Protein AF-A0A956C7C3-F1 (afdb_monomer)

Radius of gyration: 13.39 Å; Cα contacts (8 Å, |Δi|>4): 106; chains: 1; bounding box: 46×30×23 Å

Nearest PDB structures (foldseek):
  8a8o-assembly1_C  TM=7.077E-01  e=3.945E-01  Methanothermococcus thermolithotrophicus DSM 2095
  8dml-assembly2_C  TM=4.634E-01  e=9.362E-02  Vibrio parahaemolyticus
  2db2-assembly1_A  TM=2.349E-01  e=1.734E-01  Homo sapiens
  5nop-assembly1_A  TM=4.240E-01  e=1.102E+00  Mojiang virus
  4bwg-assembly2_I  TM=4.998E-01  e=8.030E+00  Escherichia coli 98NK2

pLDDT: mean 85.36, std 17.66, range [39.16, 97.62]

Mean predicted aligned error: 7.02 Å

Solvent-accessible surface area (backbone atoms only — not comparable to full-atom values): 4733 Å² total; per-residue (Å²): 130,84,78,78,54,64,55,58,46,25,41,56,24,18,61,54,39,40,80,75,60,29,52,50,44,41,43,76,56,97,88,45,33,32,36,38,36,32,44,86,87,73,48,75,48,77,46,77,65,80,80,81,70,87,48,45,68,62,48,41,51,53,52,28,51,74,68,71,56,56,76,97,80,74,80,79,77,127

Foldseek 3Di:
DPLPDVQVLLQLLQVVVVVVQKHWHWDDDPNWIWIWIAHPVRDIDIDTDDSPDRHSVVVNQVVCVVVVNHPPDDPPDD

Structure (mmCIF, N/CA/C/O backbone):
data_AF-A0A956C7C3-F1
#
_entry.id   AF-A0A956C7C3-F1
#
loop_
_atom_site.group_PDB
_atom_site.id
_atom_site.type_symbol
_atom_site.label_atom_id
_atom_site.label_alt_id
_atom_site.label_comp_id
_atom_site.label_asym_id
_atom_site.label_entity_id
_atom_site.label_seq_id
_atom_site.pdbx_PDB_ins_code
_atom_site.Cartn_x
_atom_site.Cartn_y
_atom_site.Cartn_z
_atom_site.occupancy
_atom_site.B_iso_or_equiv
_atom_site.auth_seq_id
_atom_site.auth_comp_id
_atom_site.auth_asym_id
_atom_site.aut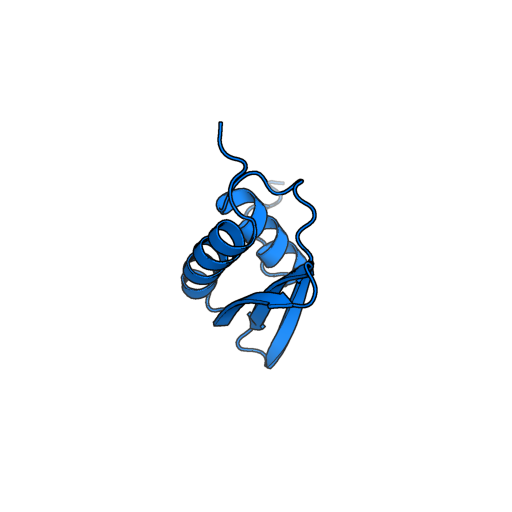h_atom_id
_atom_site.pdbx_PDB_model_num
ATOM 1 N N . MET A 1 1 ? -19.204 14.595 -3.688 1.00 39.16 1 MET A N 1
ATOM 2 C CA . MET A 1 1 ? -18.260 13.641 -4.304 1.00 39.16 1 MET A CA 1
ATOM 3 C C . MET A 1 1 ? -18.177 12.449 -3.373 1.00 39.16 1 MET A C 1
ATOM 5 O O . MET A 1 1 ? -17.973 12.662 -2.185 1.00 39.16 1 MET A O 1
ATOM 9 N N . SER A 1 2 ? -18.475 11.249 -3.873 1.00 45.22 2 SER A N 1
ATOM 10 C CA . SER A 1 2 ? -18.379 10.001 -3.107 1.00 45.22 2 SER A CA 1
ATOM 11 C C . SER A 1 2 ? -16.969 9.896 -2.539 1.00 45.22 2 SER A C 1
ATOM 13 O O . SER A 1 2 ? -16.020 9.975 -3.313 1.00 45.22 2 SER A O 1
ATOM 15 N N . GLY A 1 3 ? -16.819 9.775 -1.217 1.00 52.16 3 GLY A N 1
ATOM 16 C CA . GLY A 1 3 ? -15.518 9.449 -0.637 1.00 52.16 3 GLY A CA 1
ATOM 17 C C . GLY A 1 3 ? -15.010 8.179 -1.315 1.00 52.16 3 GLY A C 1
ATOM 18 O O . GLY A 1 3 ? -15.760 7.206 -1.396 1.00 52.16 3 GLY A O 1
ATOM 19 N N . ASN A 1 4 ? -13.806 8.213 -1.888 1.00 62.47 4 ASN A N 1
ATOM 20 C CA . ASN A 1 4 ? -13.217 7.027 -2.498 1.00 62.47 4 ASN A CA 1
ATOM 21 C C . ASN A 1 4 ? -13.175 5.930 -1.431 1.00 62.4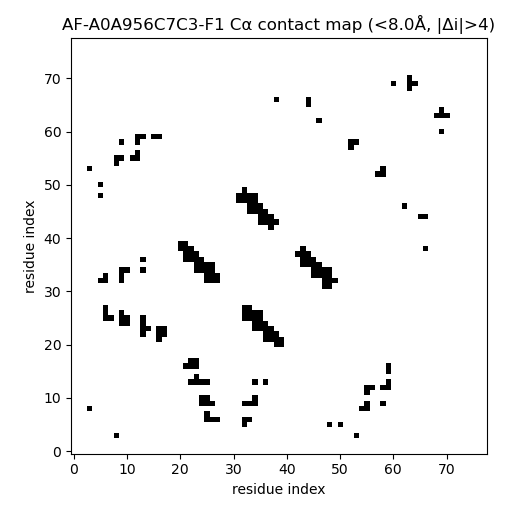7 4 ASN A C 1
ATOM 23 O O . ASN A 1 4 ? -12.640 6.149 -0.341 1.00 62.47 4 ASN A O 1
ATOM 27 N N . ASP A 1 5 ? -13.787 4.779 -1.708 1.00 87.44 5 ASP A N 1
ATOM 28 C CA . ASP A 1 5 ? -13.746 3.657 -0.779 1.00 87.44 5 ASP A CA 1
ATOM 29 C C . ASP A 1 5 ? -12.273 3.268 -0.590 1.00 87.44 5 ASP A C 1
ATOM 31 O O . ASP A 1 5 ? -11.594 2.893 -1.545 1.00 87.44 5 ASP A O 1
ATOM 35 N N . LEU A 1 6 ? -11.765 3.366 0.644 1.00 92.00 6 LEU A N 1
ATOM 36 C CA . LEU A 1 6 ? -10.363 3.073 0.957 1.00 92.00 6 LEU A CA 1
ATOM 37 C C . LEU A 1 6 ? -9.933 1.675 0.509 1.00 92.00 6 LEU A C 1
ATOM 39 O O . LEU A 1 6 ? -8.750 1.453 0.269 1.00 92.00 6 LEU A O 1
ATOM 43 N N . LEU A 1 7 ? -10.869 0.726 0.410 1.00 93.88 7 LEU A N 1
ATOM 44 C CA . LEU A 1 7 ? -10.573 -0.615 -0.078 1.00 93.88 7 LEU A CA 1
ATOM 45 C C . LEU A 1 7 ? -10.321 -0.622 -1.589 1.00 93.88 7 LEU A C 1
ATOM 47 O O . LEU A 1 7 ? -9.424 -1.329 -2.039 1.00 93.88 7 LEU A O 1
ATOM 51 N N . VAL A 1 8 ? -11.065 0.186 -2.351 1.00 94.12 8 VAL A N 1
ATOM 52 C CA . VAL A 1 8 ? -10.828 0.384 -3.789 1.00 94.12 8 VAL A CA 1
ATOM 53 C C . VAL A 1 8 ? -9.469 1.044 -3.988 1.00 94.12 8 VAL A C 1
ATOM 55 O O . VAL A 1 8 ? -8.642 0.509 -4.719 1.00 94.12 8 VAL A O 1
ATOM 58 N N . LEU A 1 9 ? -9.189 2.115 -3.239 1.00 94.50 9 LEU A N 1
ATOM 59 C CA . LEU A 1 9 ? -7.897 2.802 -3.280 1.00 94.50 9 LEU A CA 1
ATOM 60 C C . LEU A 1 9 ? -6.726 1.850 -2.972 1.00 94.50 9 LEU A C 1
ATOM 62 O O . LEU A 1 9 ? -5.710 1.861 -3.663 1.00 94.50 9 LEU A O 1
ATOM 66 N N . ALA A 1 10 ? -6.873 0.999 -1.951 1.00 95.88 10 ALA A N 1
ATOM 67 C CA . ALA A 1 10 ? -5.866 0.002 -1.595 1.00 95.88 10 ALA A CA 1
ATOM 68 C C . ALA A 1 10 ? -5.691 -1.076 -2.677 1.00 95.88 10 ALA A C 1
ATOM 70 O O . ALA A 1 10 ? -4.573 -1.532 -2.900 1.00 95.88 10 ALA A O 1
ATOM 71 N N . GLY A 1 11 ? -6.773 -1.487 -3.345 1.00 96.62 11 GLY A N 1
ATOM 72 C CA . GLY A 1 11 ? -6.725 -2.440 -4.455 1.00 96.62 11 GLY A CA 1
ATOM 73 C C . GLY A 1 11 ? -6.019 -1.873 -5.687 1.00 96.62 11 GLY A C 1
ATOM 74 O O . GLY A 1 11 ? -5.159 -2.536 -6.261 1.00 96.62 11 GLY A O 1
ATOM 75 N N . GLU A 1 12 ? -6.321 -0.629 -6.054 1.00 96.50 12 GLU A N 1
ATOM 76 C CA . GLU A 1 12 ? -5.655 0.062 -7.163 1.00 96.50 12 GLU A CA 1
ATOM 77 C C . GLU A 1 12 ? -4.162 0.271 -6.876 1.00 96.50 12 GLU A C 1
ATOM 79 O O . GLU A 1 12 ? -3.317 -0.045 -7.712 1.00 96.50 12 GLU A O 1
ATOM 84 N N . ALA A 1 13 ? -3.811 0.710 -5.663 1.00 96.75 13 ALA A N 1
ATOM 85 C CA . ALA A 1 13 ? -2.412 0.841 -5.256 1.00 96.75 13 ALA A CA 1
ATOM 86 C C . ALA A 1 13 ? -1.676 -0.503 -5.202 1.00 96.75 13 ALA A C 1
ATOM 88 O O . ALA A 1 13 ? -0.492 -0.556 -5.532 1.00 96.75 13 ALA A O 1
ATOM 89 N N . ALA A 1 14 ? -2.356 -1.593 -4.831 1.00 97.62 14 ALA A N 1
ATOM 90 C CA . ALA A 1 14 ? -1.767 -2.926 -4.876 1.00 97.62 14 ALA A CA 1
ATOM 91 C C . ALA A 1 14 ? -1.351 -3.312 -6.304 1.00 97.62 14 ALA A C 1
ATOM 93 O O . ALA A 1 14 ? -0.224 -3.762 -6.498 1.00 97.62 14 ALA A O 1
ATOM 94 N N . ALA A 1 15 ? -2.205 -3.055 -7.300 1.00 97.38 15 ALA A N 1
ATOM 95 C CA . ALA A 1 15 ? -1.885 -3.322 -8.702 1.00 97.38 15 ALA A CA 1
ATOM 96 C C . ALA A 1 15 ? -0.676 -2.505 -9.193 1.00 97.38 15 ALA A C 1
ATOM 98 O O . ALA A 1 15 ? 0.165 -3.022 -9.926 1.00 97.38 15 ALA A O 1
ATOM 99 N N . VAL A 1 16 ? -0.539 -1.247 -8.757 1.00 97.38 16 VAL A N 1
ATOM 100 C CA . VAL A 1 16 ? 0.643 -0.433 -9.087 1.00 97.38 16 VAL A CA 1
ATOM 101 C C . VAL A 1 16 ? 1.896 -0.964 -8.382 1.00 97.38 16 VAL A C 1
ATOM 103 O O . VAL A 1 16 ? 2.947 -1.085 -8.999 1.00 97.38 16 VAL A O 1
ATOM 106 N N . LEU A 1 17 ? 1.817 -1.357 -7.109 1.00 96.50 17 LEU A N 1
ATOM 107 C CA . LEU A 1 17 ? 2.964 -1.923 -6.385 1.00 96.50 17 LEU A CA 1
ATOM 108 C C . LEU A 1 17 ? 3.526 -3.196 -7.043 1.00 96.50 17 LEU A C 1
ATOM 110 O O . LEU A 1 17 ? 4.736 -3.432 -6.968 1.00 96.50 17 LEU A O 1
ATOM 114 N N . GLU A 1 18 ? 2.695 -3.973 -7.743 1.00 95.56 18 GLU A N 1
ATOM 115 C CA . GLU A 1 18 ? 3.155 -5.120 -8.536 1.00 95.56 18 GLU A CA 1
ATOM 116 C C . GLU A 1 18 ? 4.119 -4.718 -9.656 1.00 95.56 18 GLU A C 1
ATOM 118 O O . GLU A 1 18 ? 5.125 -5.401 -9.881 1.00 95.56 18 GLU A O 1
ATOM 123 N N . THR A 1 19 ? 3.914 -3.557 -10.287 1.00 95.50 19 THR A N 1
ATOM 124 C CA . THR A 1 19 ? 4.849 -3.032 -11.297 1.00 95.50 19 THR A CA 1
ATOM 125 C C . THR A 1 19 ? 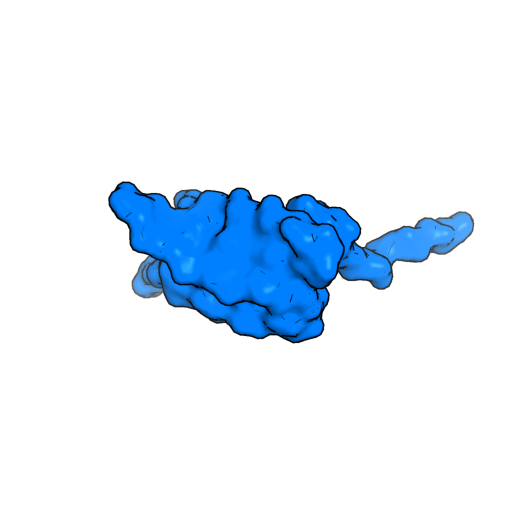6.184 -2.602 -10.685 1.00 95.50 19 THR A C 1
ATOM 127 O O . THR A 1 19 ? 7.196 -2.567 -11.383 1.00 95.50 19 THR A O 1
ATOM 130 N N . HIS A 1 20 ? 6.217 -2.332 -9.376 1.00 93.12 20 HIS A N 1
ATOM 131 C CA . HIS A 1 20 ? 7.434 -2.061 -8.599 1.00 93.12 20 HIS A CA 1
ATOM 132 C C .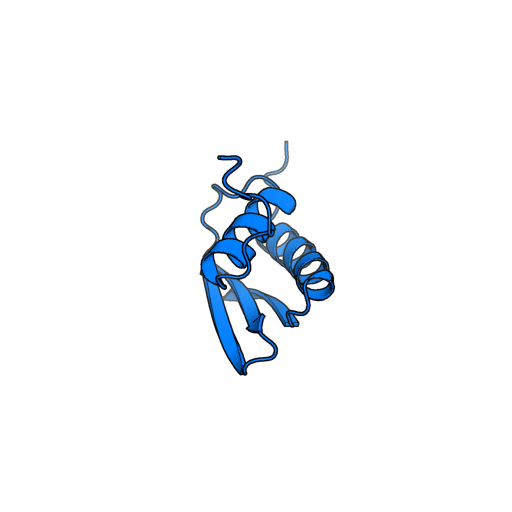 HIS A 1 20 ? 8.083 -3.330 -8.021 1.00 93.12 20 HIS A C 1
ATOM 134 O O . HIS A 1 20 ? 9.075 -3.252 -7.295 1.00 93.12 20 HIS A O 1
ATOM 140 N N . GLY A 1 21 ? 7.566 -4.514 -8.362 1.00 94.38 21 GLY A N 1
ATOM 141 C CA . GLY A 1 21 ? 8.142 -5.797 -7.967 1.00 94.38 21 GLY A CA 1
ATOM 142 C C . GLY A 1 21 ? 7.724 -6.282 -6.581 1.00 94.38 21 GLY A C 1
ATOM 143 O O . GLY A 1 21 ? 8.347 -7.221 -6.077 1.00 94.38 21 GLY A O 1
ATOM 144 N N . PHE A 1 22 ? 6.691 -5.682 -5.992 1.00 96.69 22 PHE A N 1
ATOM 145 C CA . PHE A 1 22 ? 6.049 -6.183 -4.782 1.00 96.69 22 PHE A CA 1
ATOM 146 C C . PHE A 1 22 ? 4.911 -7.143 -5.134 1.00 96.69 22 PHE A C 1
ATOM 148 O O . PHE A 1 22 ? 4.362 -7.106 -6.225 1.00 96.69 22 PHE A O 1
ATOM 155 N N . VAL A 1 23 ? 4.525 -7.997 -4.196 1.00 97.12 23 VAL A N 1
ATOM 156 C CA . VAL A 1 23 ? 3.174 -8.579 -4.182 1.00 97.12 23 VAL A CA 1
ATOM 157 C C . VAL A 1 23 ? 2.359 -7.729 -3.220 1.00 97.12 23 VAL A C 1
ATOM 159 O O . VAL A 1 23 ? 2.884 -7.373 -2.166 1.00 97.12 23 VAL A O 1
ATOM 162 N N . ALA A 1 24 ? 1.116 -7.375 -3.537 1.00 97.38 24 ALA A N 1
ATOM 163 C CA . ALA A 1 24 ? 0.324 -6.491 -2.683 1.00 97.38 24 ALA A CA 1
ATOM 164 C C . ALA A 1 24 ? -1.158 -6.880 -2.648 1.00 97.38 24 ALA A C 1
ATOM 166 O O . ALA A 1 24 ? -1.681 -7.518 -3.555 1.00 97.38 24 ALA A O 1
ATOM 167 N N . CYS A 1 25 ? -1.844 -6.522 -1.563 1.00 96.62 25 CYS A N 1
ATOM 168 C CA . CYS A 1 25 ? -3.262 -6.802 -1.379 1.00 96.62 25 CYS A CA 1
ATOM 169 C C . CYS A 1 25 ? -3.909 -5.756 -0.462 1.00 96.62 25 CYS A C 1
ATOM 171 O O . CYS A 1 25 ? -3.470 -5.548 0.674 1.00 96.62 25 CYS A O 1
ATOM 173 N N . GLY A 1 26 ? -4.992 -5.140 -0.939 1.00 95.88 26 GLY A N 1
ATOM 174 C CA . GLY A 1 26 ? -5.905 -4.369 -0.100 1.00 95.88 26 GLY A CA 1
ATOM 175 C C . GLY A 1 26 ? -6.790 -5.298 0.734 1.00 95.88 26 GLY A C 1
ATOM 176 O O . GLY A 1 26 ? -7.395 -6.234 0.212 1.00 95.88 26 GLY A O 1
ATOM 177 N N . ARG A 1 27 ? -6.893 -5.045 2.038 1.00 95.00 27 ARG A N 1
ATOM 178 C CA . ARG A 1 27 ? -7.689 -5.846 2.976 1.00 95.00 27 ARG A CA 1
ATOM 179 C C . ARG A 1 27 ? -8.559 -4.942 3.835 1.00 95.00 27 ARG A C 1
ATOM 181 O O . ARG A 1 27 ? -8.097 -3.920 4.328 1.00 95.00 27 ARG A O 1
ATOM 188 N N . ARG A 1 28 ? -9.803 -5.355 4.083 1.00 95.00 28 ARG A N 1
ATOM 189 C CA . ARG A 1 28 ? -10.663 -4.763 5.116 1.00 95.00 28 ARG A CA 1
ATOM 190 C C . ARG A 1 28 ? -11.001 -5.810 6.171 1.00 95.00 28 ARG A C 1
ATOM 192 O O . ARG A 1 28 ? -11.525 -6.867 5.838 1.00 95.00 28 ARG A O 1
ATOM 199 N N . GLN A 1 29 ? -10.704 -5.514 7.431 1.00 93.19 29 GLN A N 1
ATOM 200 C CA . GLN A 1 29 ? -11.013 -6.372 8.575 1.00 93.19 29 GLN A CA 1
ATOM 201 C C . GLN A 1 29 ? -11.496 -5.500 9.735 1.00 93.19 29 GLN A C 1
ATOM 203 O O . GLN A 1 29 ? -10.833 -4.527 10.079 1.00 93.19 29 GLN A O 1
ATOM 208 N N . GLU A 1 30 ? -12.666 -5.818 10.298 1.00 92.00 30 GLU A N 1
ATOM 209 C CA . GLU A 1 30 ? -13.256 -5.087 11.439 1.00 92.00 30 GLU A CA 1
ATOM 210 C C . GLU A 1 30 ? -13.325 -3.559 11.220 1.00 92.00 30 GLU A C 1
ATOM 212 O O . GLU A 1 30 ? -13.037 -2.757 12.103 1.00 92.00 30 GLU A O 1
ATOM 217 N N . GLY A 1 31 ? -13.660 -3.138 9.995 1.00 89.62 31 GLY A N 1
ATOM 218 C CA . GLY A 1 31 ? -13.745 -1.721 9.616 1.00 89.62 31 GLY A CA 1
ATOM 219 C C . GLY A 1 31 ? -12.397 -1.034 9.363 1.00 89.62 31 GLY A C 1
ATOM 220 O O . GLY A 1 31 ? -12.369 0.094 8.877 1.00 89.62 31 GLY A O 1
ATOM 221 N N . VAL A 1 32 ? -11.273 -1.708 9.611 1.00 93.31 32 VAL A N 1
ATOM 222 C CA . VAL A 1 32 ? -9.935 -1.199 9.297 1.00 93.31 32 VAL A CA 1
ATOM 223 C C . VAL A 1 32 ? -9.538 -1.633 7.894 1.00 93.31 32 VAL A C 1
ATOM 225 O O . VAL A 1 32 ? -9.564 -2.820 7.577 1.00 93.31 32 VAL A O 1
ATOM 228 N N . THR A 1 33 ? -9.146 -0.669 7.059 1.00 95.62 33 THR A N 1
ATOM 229 C CA . THR A 1 33 ? -8.584 -0.954 5.733 1.00 95.62 33 THR A CA 1
ATOM 230 C C . THR A 1 33 ? -7.060 -0.890 5.800 1.00 95.62 33 THR A C 1
ATOM 232 O O . THR A 1 33 ? -6.497 0.075 6.322 1.00 95.62 33 THR A O 1
ATOM 235 N N . THR A 1 34 ? -6.393 -1.921 5.291 1.00 96.38 34 THR A N 1
ATOM 236 C CA . THR A 1 34 ? -4.937 -2.012 5.188 1.00 96.38 34 THR A CA 1
ATOM 237 C C . THR A 1 34 ? -4.505 -2.315 3.761 1.00 96.38 34 THR A C 1
ATOM 239 O O . THR A 1 34 ? -5.237 -2.940 2.995 1.00 96.38 34 THR A O 1
ATOM 242 N N . LEU A 1 35 ? -3.287 -1.900 3.431 1.00 97.25 35 LEU A N 1
ATOM 243 C CA . LEU A 1 35 ? -2.532 -2.365 2.276 1.00 97.25 35 LEU A CA 1
ATOM 244 C C . LEU A 1 35 ? -1.364 -3.205 2.798 1.00 97.25 35 LEU A C 1
ATOM 246 O O . LEU A 1 35 ? -0.433 -2.683 3.417 1.00 97.25 35 LEU A O 1
ATOM 250 N N . ASP A 1 36 ? -1.459 -4.520 2.626 1.00 97.00 3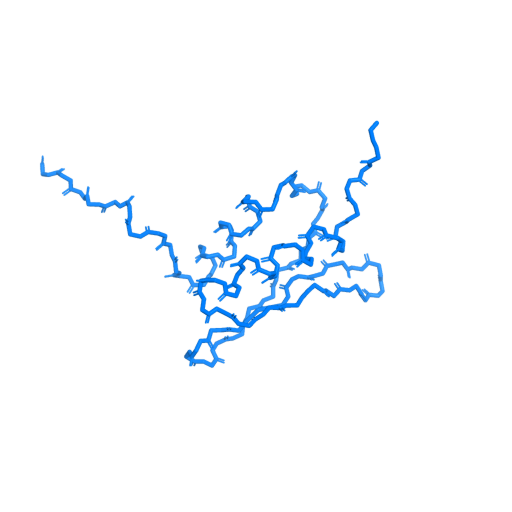6 ASP A N 1
ATOM 251 C CA . ASP A 1 36 ? -0.385 -5.465 2.932 1.00 97.00 36 ASP A CA 1
ATOM 252 C C . ASP A 1 36 ? 0.448 -5.678 1.658 1.00 97.00 36 ASP A C 1
ATOM 254 O O . ASP A 1 36 ? -0.121 -5.919 0.593 1.00 97.00 36 ASP A O 1
ATOM 258 N N . PHE A 1 37 ? 1.777 -5.604 1.750 1.00 97.19 37 PHE A N 1
ATOM 259 C CA . PHE A 1 37 ? 2.660 -5.825 0.601 1.00 97.19 37 PHE A CA 1
ATOM 260 C C . PHE A 1 37 ? 3.980 -6.502 0.988 1.00 97.19 37 PHE A C 1
ATOM 262 O O . PHE A 1 37 ? 4.431 -6.419 2.133 1.00 97.19 37 PHE A O 1
ATOM 269 N N . TRP A 1 38 ? 4.583 -7.216 0.038 1.00 97.25 38 TRP A N 1
ATOM 270 C CA . TRP A 1 38 ? 5.746 -8.079 0.240 1.00 97.25 38 TRP A CA 1
ATOM 271 C C . TRP A 1 38 ? 6.816 -7.812 -0.810 1.00 97.25 38 TRP A C 1
ATOM 273 O O . TRP A 1 38 ? 6.533 -7.832 -2.009 1.00 97.25 38 TRP A O 1
ATOM 283 N N . GLY A 1 39 ? 8.044 -7.576 -0.353 1.00 93.56 39 GLY A N 1
ATOM 284 C CA . GLY A 1 39 ? 9.219 -7.449 -1.208 1.00 93.56 39 GLY A CA 1
ATOM 285 C C . GLY A 1 39 ? 9.778 -8.811 -1.621 1.00 93.56 39 GLY A C 1
ATOM 286 O O . GLY A 1 39 ? 9.561 -9.829 -0.960 1.00 93.56 39 GLY A O 1
ATOM 287 N N . ARG A 1 40 ? 10.560 -8.831 -2.706 1.00 89.06 40 ARG A N 1
ATOM 288 C CA . ARG A 1 40 ? 11.268 -10.042 -3.176 1.00 89.06 40 ARG A CA 1
ATOM 289 C C . ARG A 1 40 ? 12.305 -10.565 -2.184 1.00 89.06 40 ARG A C 1
ATOM 291 O O . ARG A 1 40 ? 12.675 -11.730 -2.243 1.00 89.06 40 ARG A O 1
ATOM 298 N N . ASP A 1 41 ? 12.761 -9.707 -1.279 1.00 88.19 41 ASP A N 1
ATOM 299 C CA . ASP A 1 41 ? 13.654 -10.046 -0.171 1.00 88.19 41 ASP A CA 1
ATOM 300 C C . ASP A 1 41 ? 12.931 -10.762 0.987 1.00 88.19 41 ASP A C 1
ATOM 302 O O . ASP A 1 41 ? 13.537 -11.036 2.022 1.00 88.19 41 ASP A O 1
ATOM 306 N N . GLY A 1 42 ? 11.637 -11.062 0.829 1.00 89.19 42 GLY A N 1
ATOM 307 C CA . GLY A 1 42 ? 10.807 -11.714 1.837 1.00 89.19 42 GLY A CA 1
ATOM 308 C C . GLY A 1 42 ? 10.296 -10.764 2.919 1.00 89.19 42 GLY A C 1
ATOM 309 O O . GLY A 1 42 ? 9.561 -11.203 3.809 1.00 89.19 42 GLY A O 1
ATOM 310 N N . LYS A 1 43 ? 10.635 -9.467 2.866 1.00 92.44 43 LYS A N 1
ATOM 311 C CA . LYS A 1 43 ? 10.117 -8.491 3.829 1.00 92.44 43 LYS A CA 1
ATOM 312 C C . LYS A 1 43 ? 8.641 -8.238 3.589 1.00 92.44 43 LYS A C 1
ATOM 314 O O . LYS A 1 43 ? 8.183 -8.107 2.456 1.00 92.44 43 LYS A O 1
ATOM 319 N N . ARG A 1 44 ? 7.904 -8.130 4.689 1.00 95.62 44 ARG A N 1
ATOM 320 C CA . ARG A 1 44 ? 6.475 -7.842 4.702 1.00 95.62 44 ARG A CA 1
ATOM 321 C C . ARG A 1 44 ? 6.224 -6.481 5.325 1.00 95.62 44 ARG A C 1
ATOM 323 O O . ARG A 1 44 ? 6.745 -6.180 6.395 1.00 95.62 44 ARG A O 1
ATOM 330 N N . PHE A 1 45 ? 5.332 -5.731 4.703 1.00 95.25 45 PHE A N 1
ATOM 331 C CA . PHE A 1 45 ? 4.894 -4.421 5.141 1.00 95.25 45 PHE A CA 1
ATOM 332 C C . PHE A 1 45 ? 3.369 -4.391 5.235 1.00 95.25 45 PHE A C 1
ATOM 334 O O . PHE A 1 45 ? 2.658 -5.132 4.550 1.00 95.25 45 PHE A O 1
ATOM 341 N N . ARG A 1 46 ? 2.861 -3.541 6.123 1.00 95.94 46 ARG A N 1
ATOM 342 C CA . ARG A 1 46 ? 1.431 -3.299 6.297 1.00 95.94 46 ARG A CA 1
ATOM 343 C C . ARG A 1 46 ? 1.218 -1.825 6.578 1.00 95.94 46 ARG A C 1
ATOM 345 O O . ARG A 1 46 ? 1.716 -1.318 7.581 1.00 95.94 46 ARG A O 1
ATOM 352 N N . LEU A 1 47 ? 0.428 -1.177 5.735 1.00 95.25 47 LEU A N 1
ATOM 353 C CA . LEU A 1 47 ? 0.027 0.211 5.904 1.00 95.25 47 LEU A CA 1
ATOM 354 C C . LEU A 1 47 ? -1.461 0.277 6.250 1.00 95.25 47 LEU A C 1
ATOM 356 O O . LEU A 1 47 ? -2.289 -0.309 5.557 1.00 95.25 47 LEU A O 1
ATOM 360 N N . LYS A 1 48 ? -1.809 0.968 7.337 1.00 95.31 48 LYS A N 1
ATOM 361 C CA . LYS A 1 48 ? -3.204 1.233 7.712 1.00 95.31 48 LYS A CA 1
ATOM 362 C C . LYS A 1 48 ? -3.664 2.519 7.034 1.00 95.31 48 LYS A C 1
ATOM 364 O O . LYS A 1 48 ? -3.031 3.550 7.232 1.00 95.31 48 LYS A O 1
ATOM 369 N N . LEU A 1 49 ? -4.774 2.456 6.302 1.00 93.12 49 LEU A N 1
ATOM 370 C CA . LEU A 1 49 ? -5.376 3.631 5.674 1.00 93.12 49 LEU A CA 1
ATOM 371 C C . LEU A 1 49 ? -6.263 4.373 6.669 1.00 93.12 49 LEU A C 1
ATOM 373 O O . LEU A 1 49 ? -7.010 3.761 7.441 1.00 93.12 49 LEU A O 1
ATOM 377 N N . THR A 1 50 ? -6.167 5.695 6.652 1.00 88.56 50 THR A N 1
ATOM 378 C CA . THR A 1 50 ? -6.812 6.582 7.629 1.00 88.56 50 THR A CA 1
ATOM 379 C C . THR A 1 50 ? -7.861 7.504 7.014 1.00 88.56 50 THR A C 1
ATOM 381 O O . THR A 1 50 ? -8.545 8.210 7.752 1.00 88.56 50 THR A O 1
ATOM 384 N N . GLY A 1 51 ? -8.009 7.507 5.687 1.00 82.69 51 GLY A N 1
ATOM 385 C CA . GLY A 1 51 ? -8.868 8.452 4.969 1.00 82.69 51 GLY A CA 1
ATOM 386 C C . GLY A 1 51 ? -8.162 9.747 4.571 1.00 82.69 51 GLY A C 1
ATOM 387 O O . GLY A 1 51 ? -8.770 10.602 3.932 1.00 82.69 51 GLY A O 1
ATOM 388 N N . ARG A 1 52 ? -6.884 9.897 4.938 1.00 82.06 52 ARG A N 1
ATOM 389 C CA . ARG A 1 52 ? -6.011 10.997 4.493 1.00 82.06 52 ARG A CA 1
ATOM 390 C C . ARG A 1 52 ? -5.342 10.693 3.154 1.00 82.06 52 ARG A C 1
ATOM 392 O O . ARG A 1 52 ? -4.688 11.547 2.572 1.00 82.06 52 ARG A O 1
ATOM 399 N N . GLU A 1 53 ? -5.464 9.459 2.686 1.00 82.38 53 GLU A N 1
ATOM 400 C CA . GLU A 1 53 ? -4.928 9.008 1.416 1.00 82.38 53 GLU A CA 1
ATOM 401 C C . GLU A 1 53 ? -5.929 9.393 0.323 1.00 82.38 53 GLU A C 1
ATOM 403 O O . GLU A 1 53 ? -7.059 8.908 0.291 1.00 82.38 53 GLU A O 1
ATOM 408 N N . HIS A 1 54 ? -5.536 10.332 -0.536 1.00 80.88 54 HIS A N 1
ATOM 409 C CA . HIS A 1 54 ? -6.450 10.949 -1.500 1.00 80.88 54 HIS A CA 1
ATOM 410 C C . HIS A 1 54 ? -6.244 10.462 -2.941 1.00 80.88 54 HIS A C 1
ATOM 412 O O . HIS A 1 54 ? -7.092 10.719 -3.791 1.00 80.88 54 HIS A O 1
ATOM 418 N N . SER A 1 55 ? -5.148 9.750 -3.222 1.00 91.94 55 SER A N 1
ATOM 419 C CA . SER A 1 55 ? -4.846 9.204 -4.547 1.00 91.94 55 SER A CA 1
ATOM 420 C C . SER A 1 55 ? -4.013 7.927 -4.468 1.00 91.94 55 SER A C 1
ATOM 422 O O . SER A 1 55 ? -3.325 7.672 -3.475 1.00 91.94 55 SER A O 1
ATOM 424 N N . VAL A 1 56 ? -4.091 7.128 -5.535 1.00 94.44 56 VAL A N 1
ATOM 425 C CA . VAL A 1 56 ? -3.308 5.898 -5.704 1.00 94.44 56 VAL A CA 1
ATOM 426 C C . VAL A 1 56 ? -1.816 6.218 -5.675 1.00 94.44 56 VAL A C 1
ATOM 428 O O . VAL A 1 56 ? -1.082 5.609 -4.905 1.00 94.44 56 VAL A O 1
ATOM 431 N N . ASP A 1 57 ? -1.384 7.233 -6.426 1.00 92.94 57 ASP A N 1
ATOM 432 C CA . ASP A 1 57 ? 0.030 7.614 -6.528 1.00 92.94 57 ASP A CA 1
ATOM 433 C C . ASP A 1 57 ? 0.629 8.012 -5.175 1.00 92.94 57 ASP A C 1
ATOM 435 O O . ASP A 1 57 ? 1.723 7.576 -4.824 1.00 92.94 57 ASP A O 1
ATOM 439 N N . ALA A 1 58 ? -0.106 8.796 -4.377 1.00 91.88 58 ALA A N 1
ATOM 440 C CA . ALA A 1 58 ? 0.352 9.196 -3.049 1.00 91.88 58 ALA A CA 1
ATOM 441 C C . ALA A 1 58 ? 0.481 7.986 -2.110 1.00 91.88 58 ALA A C 1
ATOM 443 O O . ALA A 1 58 ? 1.442 7.889 -1.349 1.00 91.88 58 ALA A O 1
ATOM 444 N N . LEU A 1 59 ? -0.465 7.046 -2.178 1.00 94.56 59 LEU A N 1
ATOM 445 C CA . LEU A 1 59 ? -0.432 5.823 -1.381 1.00 94.56 59 LEU A CA 1
ATOM 446 C C . LEU A 1 59 ? 0.737 4.910 -1.781 1.00 94.56 59 LEU A C 1
ATOM 448 O O . LEU A 1 59 ? 1.447 4.405 -0.911 1.00 94.56 59 LEU A O 1
ATOM 452 N N . VAL A 1 60 ? 0.967 4.734 -3.083 1.00 95.81 60 VAL A N 1
ATOM 453 C CA . VAL A 1 60 ? 2.092 3.952 -3.617 1.00 95.81 60 VAL A CA 1
ATOM 454 C C . VAL A 1 60 ? 3.420 4.567 -3.191 1.00 95.81 60 VAL A C 1
ATOM 456 O O . VAL A 1 60 ? 4.288 3.844 -2.703 1.00 95.81 60 VAL A O 1
ATOM 459 N N . GLN A 1 61 ? 3.567 5.888 -3.301 1.00 94.31 61 GLN A N 1
ATOM 460 C CA . GLN A 1 61 ? 4.782 6.592 -2.893 1.00 94.31 61 GLN A CA 1
ATOM 461 C C . GLN A 1 61 ? 5.116 6.335 -1.416 1.00 94.31 61 GLN A C 1
ATOM 463 O O . GLN A 1 61 ? 6.243 5.953 -1.102 1.00 94.31 61 GLN A O 1
ATOM 468 N N . VAL A 1 62 ? 4.127 6.434 -0.520 1.00 93.62 62 VAL A N 1
ATOM 469 C CA . VAL A 1 62 ? 4.307 6.107 0.907 1.00 93.62 62 VAL A CA 1
ATOM 470 C C . VAL A 1 62 ? 4.737 4.649 1.093 1.00 93.62 62 VAL A C 1
ATOM 472 O O . VAL A 1 62 ? 5.628 4.362 1.892 1.00 93.62 62 VAL A O 1
ATOM 475 N N . CYS A 1 63 ? 4.142 3.706 0.360 1.00 94.75 63 CYS A N 1
ATOM 476 C CA . CYS A 1 63 ?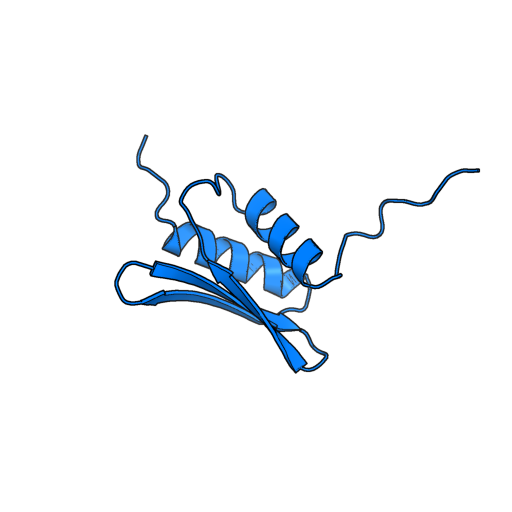 4.538 2.298 0.430 1.00 94.75 63 CYS A CA 1
ATOM 477 C C . CYS A 1 63 ? 5.992 2.076 -0.008 1.00 94.75 63 CYS A C 1
ATOM 479 O O . CYS A 1 63 ? 6.718 1.337 0.660 1.00 94.75 63 CYS A O 1
ATOM 481 N N . LEU A 1 64 ? 6.430 2.725 -1.089 1.00 93.62 64 LEU A N 1
ATOM 482 C CA . LEU A 1 64 ? 7.809 2.644 -1.576 1.00 93.62 64 LEU A CA 1
ATOM 483 C C . LEU A 1 64 ? 8.798 3.245 -0.572 1.00 93.62 64 LEU A C 1
ATOM 485 O O . LEU A 1 64 ? 9.839 2.644 -0.308 1.00 93.62 64 LEU A O 1
ATOM 489 N N . GLU A 1 65 ? 8.461 4.378 0.043 1.00 92.50 65 GLU A N 1
ATOM 490 C CA . GLU A 1 65 ? 9.262 4.996 1.106 1.00 92.50 65 GLU A CA 1
ATOM 491 C C . GLU A 1 65 ? 9.397 4.074 2.324 1.00 92.50 65 GLU A C 1
ATOM 493 O O . GLU A 1 65 ? 10.510 3.825 2.791 1.00 92.50 65 GLU A O 1
ATOM 498 N N . VAL A 1 66 ? 8.289 3.486 2.788 1.00 90.81 66 VAL A N 1
ATOM 499 C CA . VAL A 1 66 ? 8.273 2.510 3.895 1.00 90.81 66 VAL A CA 1
ATOM 500 C C . VAL A 1 66 ? 9.106 1.268 3.567 1.00 90.81 66 VAL A C 1
ATOM 502 O O . VAL A 1 66 ? 9.769 0.716 4.447 1.00 90.81 66 VAL A O 1
ATOM 505 N N . ALA A 1 67 ? 9.106 0.832 2.307 1.00 89.88 67 ALA A N 1
ATOM 506 C CA . ALA A 1 67 ? 9.903 -0.303 1.856 1.00 89.88 67 ALA A CA 1
ATOM 507 C C . ALA A 1 67 ? 11.408 -0.003 1.756 1.00 89.88 67 ALA A C 1
ATOM 509 O O . ALA A 1 67 ? 12.195 -0.921 1.517 1.00 89.88 67 ALA A O 1
ATOM 510 N N . GLY A 1 68 ? 11.818 1.266 1.876 1.00 84.94 68 GLY A N 1
ATOM 511 C CA . GLY A 1 68 ? 13.163 1.710 1.506 1.00 84.94 68 GLY A CA 1
ATOM 512 C C . GLY A 1 68 ? 13.427 1.621 -0.004 1.00 84.94 68 GLY A C 1
ATOM 513 O O . GLY A 1 68 ? 14.578 1.614 -0.429 1.00 84.94 68 GLY A O 1
ATOM 514 N N . ALA A 1 69 ? 12.367 1.539 -0.811 1.00 64.38 69 ALA A N 1
ATOM 515 C CA . ALA A 1 69 ? 12.381 1.444 -2.268 1.00 64.38 69 ALA A CA 1
ATOM 516 C C . ALA A 1 69 ? 12.100 2.803 -2.928 1.00 64.38 69 ALA A C 1
ATOM 518 O O . ALA A 1 69 ? 11.448 2.863 -3.971 1.00 64.38 69 ALA A O 1
ATOM 519 N N . ALA A 1 70 ? 12.560 3.897 -2.309 1.00 52.44 70 ALA A N 1
ATOM 520 C CA . ALA A 1 70 ? 12.396 5.237 -2.860 1.00 52.44 70 ALA A CA 1
ATOM 521 C C . ALA A 1 70 ? 12.891 5.285 -4.321 1.00 52.44 70 ALA A C 1
ATOM 523 O O . ALA A 1 70 ? 13.907 4.650 -4.643 1.00 52.44 70 ALA A O 1
ATOM 524 N N . PRO A 1 71 ? 12.210 6.027 -5.217 1.00 47.16 71 PRO A N 1
ATOM 525 C CA . PRO A 1 71 ? 12.724 6.242 -6.559 1.00 47.16 71 PRO A CA 1
ATOM 526 C C . PRO A 1 71 ? 14.134 6.825 -6.446 1.00 47.16 71 PRO A C 1
ATOM 528 O O . PRO A 1 71 ? 14.372 7.759 -5.679 1.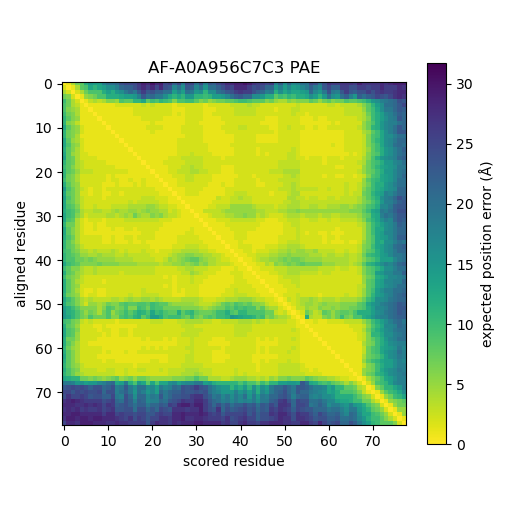00 47.16 71 PRO A O 1
ATOM 531 N N . ARG A 1 72 ? 15.089 6.258 -7.192 1.00 45.03 72 ARG A N 1
ATOM 532 C CA . ARG A 1 72 ? 16.412 6.862 -7.377 1.00 45.03 72 ARG A CA 1
ATOM 533 C C . ARG A 1 72 ? 16.210 8.221 -8.050 1.00 45.03 72 ARG A C 1
ATOM 535 O O . ARG A 1 72 ? 16.122 8.309 -9.266 1.00 45.03 72 ARG A O 1
ATOM 542 N N . GLY A 1 73 ? 16.067 9.252 -7.233 1.0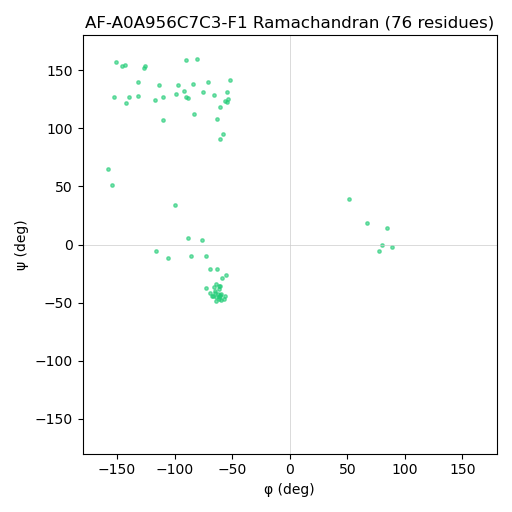0 49.25 73 GLY A N 1
ATOM 543 C CA . GLY A 1 73 ? 15.779 10.622 -7.631 1.00 49.25 73 GLY A CA 1
ATOM 544 C C . GLY A 1 73 ? 16.292 11.580 -6.567 1.00 49.25 73 GLY A C 1
ATOM 545 O O . GLY A 1 73 ? 15.546 12.387 -6.032 1.00 49.25 73 GLY A O 1
ATOM 546 N N . SER A 1 74 ? 17.556 11.417 -6.187 1.00 45.06 74 SER A N 1
ATOM 547 C CA . SER A 1 74 ? 18.362 12.406 -5.466 1.00 45.06 74 SER A CA 1
ATOM 548 C C . SER A 1 74 ? 19.823 12.058 -5.722 1.00 45.06 74 SER A C 1
ATOM 550 O O . SER A 1 74 ? 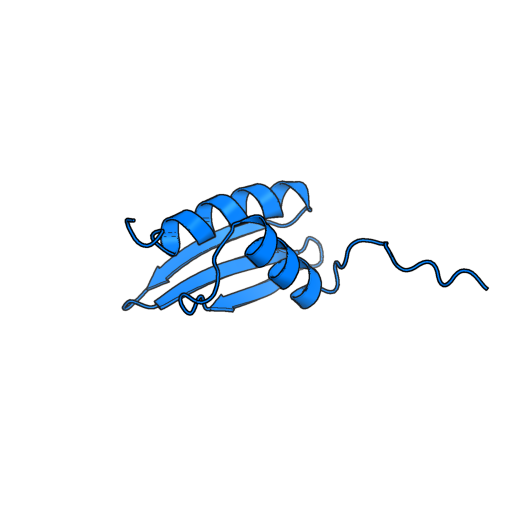20.559 11.635 -4.835 1.00 45.06 74 SER A O 1
ATOM 552 N N . GLU A 1 75 ? 20.226 12.169 -6.988 1.00 42.94 75 GLU A N 1
ATOM 553 C CA . GLU A 1 75 ? 21.616 12.499 -7.268 1.00 42.94 75 GLU A CA 1
ATOM 554 C C . GLU A 1 75 ? 21.843 13.890 -6.678 1.00 42.94 75 GLU A C 1
ATOM 556 O O . GLU A 1 75 ? 21.302 14.887 -7.154 1.00 42.94 75 GLU A O 1
ATOM 561 N N . THR A 1 76 ? 22.595 13.936 -5.585 1.00 49.50 76 THR A N 1
ATOM 562 C CA . THR A 1 76 ? 23.271 15.142 -5.127 1.00 49.50 76 THR A CA 1
ATOM 563 C C . THR A 1 76 ? 24.176 15.601 -6.270 1.00 49.50 76 THR A C 1
ATOM 565 O O . THR A 1 76 ? 25.281 15.086 -6.434 1.00 49.50 76 THR A O 1
ATOM 568 N N . LEU A 1 77 ? 23.694 16.520 -7.108 1.00 44.47 77 LEU A N 1
ATOM 569 C CA . LEU A 1 77 ? 24.583 17.308 -7.950 1.00 44.47 77 LEU A CA 1
ATOM 570 C C . LEU A 1 77 ? 25.425 18.183 -7.017 1.00 44.47 77 LEU A C 1
ATOM 572 O O . LEU A 1 77 ? 24.902 18.787 -6.079 1.00 44.47 77 LEU A O 1
ATOM 576 N N . SER A 1 78 ? 26.732 18.098 -7.246 1.00 45.88 78 SER A N 1
ATOM 577 C CA . SER A 1 78 ? 27.826 18.670 -6.460 1.00 45.88 78 SER A CA 1
ATOM 578 C C . SER A 1 78 ? 27.758 20.183 -6.286 1.00 45.88 78 SER A C 1
ATOM 580 O O . SER A 1 78 ? 27.182 20.859 -7.166 1.00 45.88 78 SER A O 1
#

Sequence (78 aa):
MSGNDLLVLAGEAAAVLETHGFVACGRRQEGVTTLDFWGRDGKRFRLKLTGREHSVDALVQVCLEVAGAAPRGSETLS

Secondary structure (DSSP, 8-state):
-PPPPHHHHHHHHHHHHHHTT-EEEEEEETTEEEEEEE-TTS-EEEEE--S----HHHHHHHHHHHTT---S------